Protein AF-A0A840YPE6-F1 (afdb_monomer_lite)

Foldseek 3Di:
DDFDWDAAPQPRDIAGDDPPADPVRVVVDRHRDDVSVVVCLVVDVVSVVVVVVVVVVVCVVPVVVVVVVVVVVVVVVVVVVVVVVVVVVVVVVVCVVCVVQDPVCVVVLVVCCVVPNNPVSVVVRVVVVVVVVVVVVVVCVVVVVVVVVVVVCVVVVNDDPPPPPPPDPPPPPPPDPPPPPDD

Secondary structure (DSSP, 8-state):
-PPPEEE-TTT--EEE--TTS-HHHHHH--SSSHHHHHHHHHH-HHHHHHHHHHHHHHHHH-HHHHHHHHHHHHHHHHHHHHHHHHHHHHHHHHHHHTTTS-GGGHHHHHHHHHHH-HHHHHHHHHHHHHHHHHHHHHHHHHHHHHHHHHHHHHHTT-----------------SS-------

Structure (mmCIF, N/CA/C/O backbone):
data_AF-A0A840YPE6-F1
#
_entry.id   AF-A0A840YPE6-F1
#
loop_
_atom_site.group_PDB
_atom_site.id
_atom_site.type_symbol
_atom_site.label_atom_id
_atom_site.label_alt_id
_atom_site.label_comp_id
_atom_site.label_asym_id
_atom_site.label_entity_id
_atom_site.label_seq_id
_atom_site.pdbx_PDB_ins_code
_atom_site.Cartn_x
_atom_site.Cartn_y
_atom_site.Cartn_z
_atom_site.occupancy
_atom_site.B_iso_or_equiv
_atom_site.auth_seq_id
_atom_site.auth_comp_id
_atom_site.auth_asym_id
_atom_site.auth_atom_id
_atom_site.pdbx_PDB_model_num
ATOM 1 N N . MET A 1 1 ? 9.274 5.135 -53.292 1.00 59.62 1 MET A N 1
ATOM 2 C CA . MET A 1 1 ? 9.853 4.019 -52.504 1.00 59.62 1 MET A CA 1
ATOM 3 C C . MET A 1 1 ? 8.827 3.552 -51.477 1.00 59.62 1 MET A C 1
ATOM 5 O O . MET A 1 1 ? 8.366 4.381 -50.702 1.00 59.62 1 MET A O 1
ATOM 9 N N . LYS A 1 2 ? 8.421 2.275 -51.492 1.00 69.31 2 LYS A N 1
ATOM 10 C CA . LYS A 1 2 ? 7.482 1.724 -50.495 1.00 69.31 2 LYS A CA 1
ATOM 11 C C . LYS A 1 2 ? 8.199 1.606 -49.146 1.00 69.31 2 LYS A C 1
ATOM 13 O O . LYS A 1 2 ? 9.309 1.084 -49.087 1.00 69.31 2 LYS A O 1
ATOM 18 N N . THR A 1 3 ? 7.604 2.117 -48.071 1.00 78.38 3 THR A N 1
ATOM 19 C CA . THR A 1 3 ? 8.147 1.948 -46.718 1.00 78.38 3 THR A CA 1
ATOM 20 C C . THR A 1 3 ? 8.085 0.469 -46.329 1.00 78.38 3 THR A C 1
ATOM 22 O O . THR A 1 3 ? 7.019 -0.134 -46.446 1.00 78.38 3 THR A O 1
ATOM 25 N N . PRO A 1 4 ? 9.191 -0.138 -45.860 1.00 85.75 4 PRO A N 1
ATOM 26 C CA . PRO A 1 4 ? 9.174 -1.536 -45.450 1.00 85.75 4 PRO A CA 1
ATOM 27 C C . PRO A 1 4 ? 8.199 -1.713 -44.279 1.00 85.75 4 PRO A C 1
ATOM 29 O O . PRO A 1 4 ? 8.273 -0.979 -43.284 1.00 85.75 4 PRO A O 1
ATOM 32 N N . SER A 1 5 ? 7.280 -2.669 -44.412 1.00 92.50 5 SER A N 1
ATOM 33 C CA . SER A 1 5 ? 6.296 -3.041 -43.395 1.00 92.50 5 SER A CA 1
ATOM 34 C C . SER A 1 5 ? 6.670 -4.366 -42.728 1.00 92.50 5 SER A C 1
ATOM 36 O O . SER A 1 5 ? 7.411 -5.177 -43.282 1.00 92.50 5 SER A O 1
ATOM 38 N N . LYS A 1 6 ? 6.191 -4.565 -41.498 1.00 94.81 6 LYS A N 1
ATOM 39 C CA . LYS A 1 6 ? 6.350 -5.797 -40.716 1.00 94.81 6 LYS A CA 1
ATOM 40 C C . LYS A 1 6 ? 5.077 -6.113 -39.947 1.00 94.81 6 LYS A C 1
ATOM 42 O O . LYS A 1 6 ? 4.328 -5.203 -39.599 1.00 94.81 6 LYS A O 1
ATOM 47 N N . THR A 1 7 ? 4.888 -7.381 -39.606 1.00 95.50 7 THR A N 1
ATOM 48 C CA . THR A 1 7 ? 3.780 -7.851 -38.768 1.00 95.50 7 THR A CA 1
ATOM 49 C C . THR A 1 7 ? 4.233 -7.969 -37.313 1.00 95.50 7 THR A C 1
ATOM 51 O O . THR A 1 7 ? 5.318 -8.476 -37.027 1.00 95.50 7 THR A O 1
ATOM 54 N N . CYS A 1 8 ? 3.441 -7.463 -36.368 1.00 94.50 8 CYS A N 1
ATOM 55 C CA . CYS A 1 8 ? 3.771 -7.522 -34.947 1.00 94.50 8 CYS A CA 1
ATOM 56 C C . CYS A 1 8 ? 3.664 -8.955 -34.418 1.00 94.50 8 CYS A C 1
ATOM 58 O O . CYS A 1 8 ? 2.583 -9.538 -34.445 1.00 94.50 8 CYS A O 1
ATOM 60 N N . ALA A 1 9 ? 4.738 -9.470 -33.816 1.00 90.25 9 ALA A N 1
ATOM 61 C CA . ALA A 1 9 ? 4.775 -10.821 -33.246 1.00 90.25 9 ALA A CA 1
ATOM 62 C C . ALA A 1 9 ? 3.795 -11.051 -32.072 1.00 90.25 9 ALA A C 1
ATOM 64 O O . ALA A 1 9 ? 3.589 -12.186 -31.659 1.00 90.25 9 ALA A O 1
ATOM 65 N N . MET A 1 10 ? 3.206 -9.985 -31.512 1.00 93.50 10 MET A N 1
ATOM 66 C CA . MET A 1 10 ? 2.316 -10.073 -30.346 1.00 93.50 10 MET A CA 1
ATOM 67 C C . MET A 1 10 ? 0.838 -9.852 -30.653 1.00 93.50 10 MET A C 1
ATOM 69 O O . MET A 1 10 ? -0.000 -10.447 -29.987 1.00 93.50 10 MET A O 1
ATOM 73 N N . CYS A 1 11 ? 0.512 -8.963 -31.590 1.00 94.00 11 CYS A N 1
ATOM 74 C CA . CYS A 1 11 ? -0.876 -8.596 -31.888 1.00 94.00 11 CYS A CA 1
ATOM 75 C C . CYS A 1 11 ? -1.239 -8.728 -33.370 1.00 94.00 11 CYS A C 1
ATOM 77 O O . CYS A 1 11 ? -2.336 -8.341 -33.748 1.00 94.00 11 CYS A O 1
ATOM 79 N N . GLY A 1 12 ? -0.321 -9.204 -34.218 1.00 93.50 12 GLY A N 1
ATOM 80 C CA . GLY A 1 12 ? -0.572 -9.406 -35.647 1.00 93.50 12 GLY A CA 1
ATOM 81 C C . GLY A 1 12 ? -0.713 -8.122 -36.470 1.00 93.50 12 GLY A C 1
ATOM 82 O O . GLY A 1 12 ? -0.813 -8.196 -37.688 1.00 93.50 12 GLY A O 1
ATOM 83 N N . THR A 1 13 ? -0.684 -6.936 -35.855 1.00 95.81 13 THR A N 1
ATOM 84 C CA . THR A 1 13 ? -0.859 -5.686 -36.601 1.00 95.81 13 THR A CA 1
ATOM 85 C C . THR A 1 13 ? 0.347 -5.378 -37.479 1.00 95.81 13 THR A C 1
ATOM 87 O O . THR A 1 13 ? 1.501 -5.509 -37.055 1.00 95.81 13 THR A O 1
ATOM 90 N N . THR A 1 14 ? 0.089 -4.934 -38.706 1.00 95.25 14 THR A N 1
ATOM 91 C CA . THR A 1 14 ? 1.126 -4.430 -39.605 1.00 95.25 14 THR A CA 1
ATOM 92 C C . THR A 1 14 ? 1.583 -3.049 -39.154 1.00 95.25 14 THR A C 1
ATOM 94 O O . THR A 1 14 ? 0.766 -2.169 -38.884 1.00 95.25 14 THR A O 1
ATOM 97 N N . PHE A 1 15 ? 2.890 -2.835 -39.078 1.00 94.62 15 PHE A N 1
ATOM 98 C CA . PHE A 1 15 ? 3.484 -1.560 -38.702 1.00 94.62 15 PHE A CA 1
ATOM 99 C C . PHE A 1 15 ? 4.657 -1.209 -39.618 1.00 94.62 15 PHE A C 1
ATOM 101 O O . PHE A 1 15 ? 5.263 -2.074 -40.252 1.00 94.62 15 PHE A O 1
ATOM 108 N N . PHE A 1 16 ? 4.972 0.084 -39.682 1.00 94.12 16 PHE A N 1
ATOM 109 C CA . PHE A 1 16 ? 5.947 0.644 -40.614 1.00 94.12 16 PHE A CA 1
ATOM 110 C C . PHE A 1 16 ? 7.152 1.237 -39.888 1.00 94.12 16 PHE A C 1
ATOM 112 O O . PHE A 1 16 ? 7.070 1.662 -38.727 1.00 94.12 16 PHE A O 1
ATOM 119 N N . ARG A 1 17 ? 8.279 1.310 -40.598 1.00 91.25 17 ARG A N 1
ATOM 120 C CA . ARG A 1 17 ? 9.494 1.950 -40.094 1.00 91.25 17 ARG A CA 1
ATOM 121 C C . ARG A 1 17 ? 9.251 3.436 -39.827 1.00 91.25 17 ARG A C 1
ATOM 123 O O . ARG A 1 17 ? 8.885 4.193 -40.720 1.00 91.25 17 ARG A O 1
ATOM 130 N N . LYS A 1 18 ? 9.538 3.879 -38.600 1.00 88.06 18 LYS A N 1
ATOM 131 C CA . LYS A 1 18 ? 9.530 5.307 -38.242 1.00 88.06 18 LYS A CA 1
ATOM 132 C C . LYS A 1 18 ? 10.798 5.992 -38.764 1.00 88.06 18 LYS A C 1
ATOM 134 O O . LYS A 1 18 ? 11.880 5.417 -38.670 1.00 88.06 18 LYS A O 1
ATOM 139 N N . LYS A 1 19 ? 10.689 7.253 -39.210 1.00 85.69 19 LYS A N 1
ATOM 140 C CA . LYS A 1 19 ? 11.799 8.047 -39.791 1.00 85.69 19 LYS A CA 1
ATOM 141 C C . LYS A 1 19 ? 13.064 8.093 -38.912 1.00 85.69 19 LYS A C 1
ATOM 143 O O . LYS A 1 19 ? 14.167 8.084 -39.436 1.00 85.69 19 LYS A O 1
ATOM 148 N N . LYS A 1 20 ? 12.909 8.087 -37.581 1.00 88.50 20 LYS A N 1
ATOM 149 C CA . LYS A 1 20 ? 14.015 8.151 -36.601 1.00 88.50 20 LYS A CA 1
ATOM 150 C C . LYS A 1 20 ? 14.676 6.797 -36.276 1.00 88.50 20 LYS A C 1
ATOM 152 O O . LYS A 1 20 ? 15.546 6.740 -35.415 1.00 88.50 20 LYS A O 1
ATOM 157 N N . ILE A 1 21 ? 14.244 5.694 -36.891 1.00 86.75 21 ILE A N 1
ATOM 158 C CA . ILE A 1 21 ? 14.785 4.352 -36.624 1.00 86.75 21 ILE A CA 1
ATOM 159 C C . ILE A 1 21 ? 15.795 3.995 -37.719 1.00 86.75 21 ILE A C 1
ATOM 161 O O . ILE A 1 21 ? 15.474 4.062 -38.908 1.00 86.75 21 ILE A O 1
ATOM 165 N N . THR A 1 22 ? 17.009 3.601 -37.329 1.00 90.12 22 THR A N 1
ATOM 166 C CA . THR A 1 22 ? 18.050 3.114 -38.253 1.00 90.12 22 THR A CA 1
ATOM 167 C C . THR A 1 22 ? 17.630 1.794 -38.909 1.00 90.12 22 THR A C 1
ATOM 169 O O . THR A 1 22 ? 16.809 1.066 -38.352 1.00 90.12 22 THR A O 1
ATOM 172 N N . HIS A 1 23 ? 18.165 1.469 -40.091 1.00 88.62 23 HIS A N 1
ATOM 173 C CA . HIS A 1 23 ? 17.793 0.237 -40.808 1.00 88.62 23 HIS A CA 1
ATOM 174 C C . HIS A 1 23 ? 18.051 -1.021 -39.966 1.00 88.62 23 HIS A C 1
ATOM 176 O O . HIS A 1 23 ? 17.137 -1.806 -39.739 1.00 88.62 23 HIS A O 1
ATOM 182 N N . LYS A 1 24 ? 19.246 -1.114 -39.369 1.00 88.69 24 LYS A N 1
ATOM 183 C CA . LYS A 1 24 ? 19.628 -2.181 -38.432 1.00 88.69 24 LYS A CA 1
ATOM 184 C C . LYS A 1 24 ? 18.635 -2.344 -37.274 1.00 88.69 24 LYS A C 1
ATOM 186 O O . LYS A 1 24 ? 18.131 -3.428 -37.003 1.00 88.69 24 LYS A O 1
ATOM 191 N N . ARG A 1 25 ? 18.258 -1.237 -36.623 1.00 86.94 25 ARG A N 1
ATOM 192 C CA . ARG A 1 25 ? 17.278 -1.274 -35.525 1.00 86.94 25 ARG A CA 1
ATOM 193 C C . ARG A 1 25 ? 15.883 -1.672 -36.011 1.00 86.94 25 ARG A C 1
ATOM 195 O O . ARG A 1 25 ? 15.129 -2.306 -35.273 1.00 86.94 25 ARG A O 1
ATOM 202 N N . TRP A 1 26 ? 15.512 -1.290 -37.232 1.00 90.75 26 TRP A N 1
ATOM 203 C CA . TRP A 1 26 ? 14.250 -1.699 -37.842 1.00 90.75 26 TRP A CA 1
ATOM 204 C C . TRP A 1 26 ? 14.213 -3.208 -38.091 1.00 90.75 26 TRP A C 1
ATOM 206 O O . TRP A 1 26 ? 13.211 -3.836 -37.754 1.00 90.75 26 TRP A O 1
ATOM 216 N N . GLU A 1 27 ? 15.294 -3.807 -38.592 1.00 89.75 27 GLU A N 1
ATOM 217 C CA . GLU A 1 27 ? 15.432 -5.258 -38.793 1.00 89.75 27 GLU A CA 1
ATOM 218 C C . GLU A 1 27 ? 15.247 -6.048 -37.492 1.00 89.75 27 GLU A C 1
ATOM 220 O O . GLU A 1 27 ? 14.506 -7.030 -37.472 1.00 89.75 27 GLU A O 1
ATOM 225 N N . GLU A 1 28 ? 15.793 -5.554 -36.384 1.00 87.69 28 GLU A N 1
ATOM 226 C CA . GLU A 1 28 ? 15.660 -6.171 -35.057 1.00 87.69 28 GLU A CA 1
ATOM 227 C C . GLU A 1 28 ? 14.275 -5.962 -34.414 1.00 87.69 28 GLU A C 1
ATOM 229 O O . GLU A 1 28 ? 13.881 -6.692 -33.498 1.00 87.69 28 GLU A O 1
ATOM 234 N N . THR A 1 29 ? 13.506 -4.969 -34.873 1.00 88.81 29 THR A N 1
ATOM 235 C CA . THR A 1 29 ? 12.198 -4.643 -34.291 1.00 88.81 29 THR A CA 1
ATOM 236 C C . THR A 1 29 ? 11.161 -5.714 -34.648 1.00 88.81 29 THR A C 1
ATOM 238 O O . THR A 1 29 ? 10.830 -5.913 -35.818 1.00 88.81 29 THR A O 1
ATOM 241 N N . ARG A 1 30 ? 10.615 -6.375 -33.615 1.00 90.25 30 ARG A N 1
ATOM 242 C CA . ARG A 1 30 ? 9.582 -7.429 -33.720 1.00 90.25 30 ARG A CA 1
ATOM 243 C C . ARG A 1 30 ? 8.174 -6.997 -33.300 1.00 90.25 30 ARG A C 1
ATOM 245 O O . ARG A 1 30 ? 7.218 -7.749 -33.470 1.00 90.25 30 ARG A O 1
ATOM 252 N N . THR A 1 31 ? 8.034 -5.813 -32.707 1.00 94.69 31 THR A N 1
ATOM 253 C CA . THR A 1 31 ? 6.767 -5.355 -32.121 1.00 94.69 31 THR A CA 1
ATOM 254 C C . THR A 1 31 ? 6.400 -3.962 -32.605 1.00 94.69 31 THR A C 1
ATOM 256 O O . THR A 1 31 ? 7.266 -3.116 -32.818 1.00 94.69 31 THR A O 1
ATOM 259 N N . CYS A 1 32 ? 5.099 -3.714 -32.748 1.00 92.50 32 CYS A N 1
ATOM 260 C CA . CYS A 1 32 ? 4.570 -2.444 -33.248 1.00 92.50 32 CYS A CA 1
ATOM 261 C C . CYS A 1 32 ? 4.757 -1.267 -32.272 1.00 92.50 32 CYS A C 1
ATOM 263 O O . CYS A 1 32 ? 4.671 -0.104 -32.668 1.00 92.50 32 CYS A O 1
ATOM 265 N N . GLY A 1 33 ? 5.046 -1.539 -30.996 1.00 90.94 33 GLY A N 1
ATOM 266 C CA . GLY A 1 33 ? 5.238 -0.503 -29.989 1.00 90.94 33 GLY A CA 1
ATOM 267 C C . GLY A 1 33 ? 5.642 -1.042 -28.623 1.00 90.94 33 GLY A C 1
ATOM 268 O O . GLY A 1 33 ? 5.753 -2.249 -28.413 1.00 90.94 33 GLY A O 1
ATOM 269 N N . ARG A 1 34 ? 5.836 -0.120 -27.670 1.00 90.31 34 ARG A N 1
ATOM 270 C CA . ARG A 1 34 ? 6.360 -0.424 -26.329 1.00 90.31 34 ARG A CA 1
ATOM 271 C C . ARG A 1 34 ? 5.494 -1.425 -25.566 1.00 90.31 34 ARG A C 1
ATOM 273 O O . ARG A 1 34 ? 6.047 -2.350 -24.992 1.00 90.31 34 ARG A O 1
ATOM 280 N N . ALA A 1 35 ? 4.168 -1.283 -25.613 1.00 92.88 35 ALA A N 1
ATOM 281 C CA . ALA A 1 35 ? 3.250 -2.197 -24.931 1.00 92.88 35 ALA A CA 1
ATOM 282 C C . ALA A 1 35 ? 3.395 -3.645 -25.434 1.00 92.88 35 ALA A C 1
ATOM 284 O O . ALA A 1 35 ? 3.538 -4.569 -24.637 1.00 92.88 35 ALA A O 1
ATOM 285 N N . CYS A 1 36 ? 3.441 -3.841 -26.757 1.00 93.75 36 CYS A N 1
ATOM 286 C CA . CYS A 1 36 ? 3.691 -5.159 -27.340 1.00 93.75 36 CYS A CA 1
ATOM 287 C C . CYS A 1 36 ? 5.110 -5.655 -27.037 1.00 93.75 36 CYS A C 1
ATOM 289 O O . CYS A 1 36 ? 5.282 -6.831 -26.741 1.00 93.75 36 CYS A O 1
ATOM 291 N N . GLY A 1 37 ? 6.110 -4.771 -27.026 1.00 90.31 37 GLY A N 1
ATOM 292 C CA . GLY A 1 37 ? 7.465 -5.101 -26.581 1.00 90.31 37 GLY A CA 1
ATOM 293 C C . GLY A 1 37 ? 7.508 -5.626 -25.142 1.00 90.31 37 GLY A C 1
ATOM 294 O O . GLY A 1 37 ? 8.145 -6.642 -24.888 1.00 90.31 37 GLY A O 1
ATOM 295 N N . THR A 1 38 ? 6.777 -4.993 -24.220 1.00 90.44 38 THR A N 1
ATOM 296 C CA . THR A 1 38 ? 6.661 -5.439 -22.822 1.00 90.44 38 THR A CA 1
ATOM 297 C C . THR A 1 38 ? 5.984 -6.805 -22.717 1.00 90.44 38 THR A C 1
ATOM 299 O O . THR A 1 38 ? 6.451 -7.669 -21.977 1.00 90.44 38 THR A O 1
ATOM 302 N N . ARG A 1 39 ? 4.922 -7.045 -23.494 1.00 91.38 39 ARG A N 1
ATOM 303 C CA . ARG A 1 39 ? 4.274 -8.365 -23.537 1.00 91.38 39 ARG A CA 1
ATOM 304 C C . ARG A 1 39 ? 5.204 -9.436 -24.112 1.00 91.38 39 ARG A C 1
ATOM 306 O O . ARG A 1 39 ? 5.253 -10.534 -23.572 1.00 91.38 39 ARG A O 1
ATOM 313 N N . LEU A 1 40 ? 5.988 -9.107 -25.141 1.00 89.19 40 LEU A N 1
ATOM 314 C CA . LEU A 1 40 ? 6.980 -10.023 -25.707 1.00 89.19 40 LEU A CA 1
ATOM 315 C C . LEU A 1 40 ? 8.059 -10.380 -24.676 1.00 89.19 40 LEU A C 1
ATOM 317 O O . LEU A 1 40 ? 8.360 -11.552 -24.506 1.00 89.19 40 LEU A O 1
ATOM 321 N N . THR A 1 41 ? 8.578 -9.408 -23.915 1.00 87.62 41 THR A N 1
ATOM 322 C CA . THR A 1 41 ? 9.536 -9.686 -22.825 1.00 87.62 41 THR A CA 1
ATOM 323 C C . THR A 1 41 ? 8.955 -10.513 -21.681 1.00 87.62 41 THR A C 1
ATOM 325 O O . THR A 1 41 ? 9.712 -11.159 -20.966 1.00 87.62 41 THR A O 1
ATOM 328 N N . ALA A 1 42 ? 7.639 -10.475 -21.470 1.00 87.75 42 ALA A N 1
ATOM 329 C CA . ALA A 1 42 ? 6.989 -11.306 -20.463 1.00 87.75 42 ALA A CA 1
ATOM 330 C C . ALA A 1 42 ? 6.770 -12.744 -20.962 1.00 87.75 42 ALA A C 1
ATOM 332 O O . ALA A 1 42 ? 6.894 -13.679 -20.180 1.00 87.75 42 ALA A O 1
ATOM 333 N N . ARG A 1 43 ? 6.457 -12.912 -22.254 1.00 89.50 43 ARG A N 1
ATOM 334 C CA . ARG A 1 43 ? 6.112 -14.202 -22.868 1.00 89.50 43 ARG A CA 1
ATOM 335 C C . ARG A 1 43 ? 7.323 -15.012 -23.338 1.00 89.50 43 ARG A C 1
ATOM 337 O O . ARG A 1 43 ? 7.250 -16.232 -23.340 1.00 89.50 43 ARG A O 1
ATOM 344 N N . ASP A 1 44 ? 8.398 -14.350 -23.757 1.00 89.44 44 ASP A N 1
ATOM 345 C CA . ASP A 1 44 ? 9.595 -14.976 -24.330 1.00 89.44 44 ASP A CA 1
ATOM 346 C C . ASP A 1 44 ? 10.813 -14.757 -23.404 1.00 89.44 44 ASP A C 1
ATOM 348 O O . ASP A 1 44 ? 11.398 -13.660 -23.385 1.00 89.44 44 ASP A O 1
ATOM 352 N N . PRO A 1 45 ? 11.208 -15.782 -22.619 1.00 89.88 45 PRO A N 1
ATOM 353 C CA . PRO A 1 45 ? 12.357 -15.705 -21.719 1.00 89.88 45 PRO A CA 1
ATOM 354 C C . PRO A 1 45 ? 13.685 -15.452 -22.440 1.00 89.88 45 PRO A C 1
ATOM 356 O O . PRO A 1 45 ? 14.509 -14.690 -21.934 1.00 89.88 45 PRO A O 1
ATOM 359 N N . ALA A 1 46 ? 13.882 -16.020 -23.633 1.00 88.56 46 ALA A N 1
ATOM 360 C CA . ALA A 1 46 ? 15.111 -15.846 -24.405 1.00 88.56 46 ALA A CA 1
ATOM 361 C C . ALA A 1 46 ? 15.245 -14.398 -24.898 1.00 88.56 46 ALA A C 1
ATOM 363 O O . ALA A 1 46 ? 16.307 -13.777 -24.794 1.00 88.56 46 ALA A O 1
ATOM 364 N N . TRP A 1 47 ? 14.139 -13.802 -25.354 1.00 85.31 47 TRP A N 1
ATOM 365 C CA . TRP A 1 47 ? 14.102 -12.380 -25.692 1.00 85.31 47 TRP A CA 1
ATOM 366 C C . TRP A 1 47 ? 14.387 -11.496 -24.472 1.00 85.31 47 TRP A C 1
ATOM 368 O O . TRP A 1 47 ? 15.161 -10.537 -24.568 1.00 85.31 47 TRP A O 1
ATOM 378 N N . ARG A 1 48 ? 13.797 -11.812 -23.311 1.00 88.88 48 ARG A N 1
ATOM 379 C CA . ARG A 1 48 ? 14.051 -11.091 -22.054 1.00 88.88 48 ARG A CA 1
ATOM 380 C C . ARG A 1 48 ? 15.525 -11.143 -21.663 1.00 88.88 48 ARG A C 1
ATOM 382 O O . ARG A 1 48 ? 16.082 -10.101 -21.313 1.00 88.88 48 ARG A O 1
ATOM 389 N N . GLN A 1 49 ? 16.139 -12.321 -21.735 1.00 90.81 49 GLN A N 1
ATOM 390 C CA . GLN A 1 49 ? 17.551 -12.515 -21.425 1.00 90.81 49 GLN A CA 1
ATOM 391 C C . GLN A 1 49 ? 18.433 -11.666 -22.342 1.00 90.81 49 GLN A C 1
ATOM 393 O O . GLN A 1 49 ? 19.207 -10.849 -21.847 1.00 90.81 49 GLN A O 1
ATOM 398 N N . ARG A 1 50 ? 18.226 -11.742 -23.661 1.00 87.81 50 ARG A N 1
ATOM 399 C CA . ARG A 1 50 ? 19.004 -10.977 -24.643 1.00 87.81 50 ARG A CA 1
ATOM 400 C C . ARG A 1 50 ? 18.910 -9.463 -24.443 1.00 87.81 50 ARG A C 1
ATOM 402 O O . ARG A 1 50 ? 19.910 -8.754 -24.521 1.00 87.81 50 ARG A O 1
ATOM 409 N N . VAL A 1 51 ? 17.711 -8.942 -24.168 1.00 86.19 51 VAL A N 1
ATOM 410 C CA . VAL A 1 51 ? 17.527 -7.511 -23.855 1.00 86.19 51 VAL A CA 1
ATOM 411 C C . VAL A 1 51 ? 18.235 -7.141 -22.546 1.00 86.19 51 VAL A C 1
ATOM 413 O O . VAL A 1 51 ? 18.826 -6.064 -22.446 1.00 86.19 51 VAL A O 1
ATOM 416 N N . GLY A 1 52 ? 18.192 -8.025 -21.547 1.00 88.50 52 GLY A N 1
ATOM 417 C CA . GLY A 1 52 ? 18.896 -7.856 -20.279 1.00 88.50 52 GLY A CA 1
ATOM 418 C C . GLY A 1 52 ? 20.415 -7.808 -20.450 1.00 88.50 52 GLY A C 1
ATOM 419 O O . GLY A 1 52 ? 21.054 -6.908 -19.909 1.00 88.50 52 GLY A O 1
ATOM 420 N N . GLU A 1 53 ? 20.983 -8.722 -21.231 1.00 91.69 53 GLU A N 1
ATOM 421 C CA . GLU A 1 53 ? 22.413 -8.779 -21.554 1.00 91.69 53 GLU A CA 1
ATOM 422 C C . GLU A 1 53 ? 22.867 -7.540 -22.323 1.00 91.69 53 GLU A C 1
ATOM 424 O O . GLU A 1 53 ? 23.833 -6.898 -21.917 1.00 91.69 53 GLU A O 1
ATOM 429 N N . GLY A 1 54 ? 22.116 -7.114 -23.343 1.00 89.62 54 GLY A N 1
ATOM 430 C CA . GLY A 1 54 ? 22.409 -5.875 -24.066 1.00 89.62 54 GLY A CA 1
ATOM 431 C C . G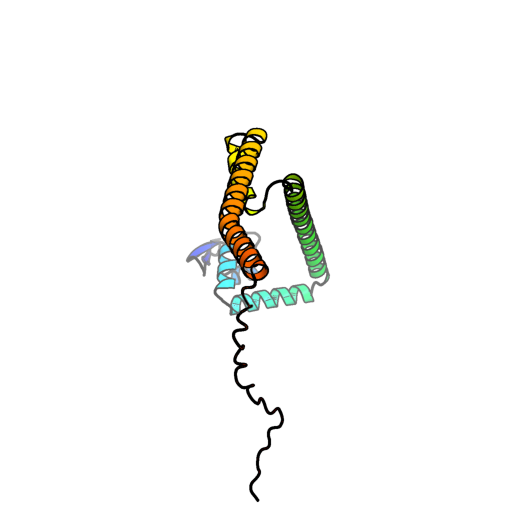LY A 1 54 ? 22.396 -4.645 -23.153 1.00 89.62 54 GLY A C 1
ATOM 432 O O . GLY A 1 54 ? 23.267 -3.781 -23.247 1.00 89.62 54 GLY A O 1
ATOM 433 N N . ARG A 1 55 ? 21.452 -4.579 -22.204 1.00 89.81 55 ARG A N 1
ATOM 434 C CA . ARG A 1 55 ? 21.398 -3.502 -21.204 1.00 89.81 55 ARG A CA 1
ATOM 435 C C . ARG A 1 55 ? 22.580 -3.556 -20.230 1.00 89.81 55 ARG A C 1
ATOM 437 O O . ARG A 1 55 ? 23.103 -2.502 -19.875 1.00 89.81 55 ARG A O 1
ATOM 444 N N . LYS A 1 56 ? 23.003 -4.751 -19.802 1.00 91.81 56 LYS A N 1
ATOM 445 C CA . LYS A 1 56 ? 24.198 -4.941 -18.963 1.00 91.81 56 LYS A CA 1
ATOM 446 C C . LYS A 1 56 ? 25.459 -4.491 -19.703 1.00 91.81 56 LYS A C 1
ATOM 448 O O . LYS A 1 56 ? 26.201 -3.685 -19.155 1.00 91.81 56 LYS A O 1
ATOM 453 N N . ALA A 1 57 ? 25.651 -4.941 -20.943 1.00 92.88 57 ALA A N 1
ATOM 454 C CA . ALA A 1 57 ? 26.787 -4.567 -21.782 1.00 92.88 57 ALA A CA 1
ATOM 455 C C . ALA A 1 57 ? 26.839 -3.052 -22.030 1.00 92.88 57 ALA A C 1
ATOM 457 O O . ALA A 1 57 ? 27.888 -2.436 -21.875 1.00 92.88 57 ALA A O 1
ATOM 458 N N . TYR A 1 58 ? 25.693 -2.426 -22.316 1.00 91.56 58 TYR A N 1
ATOM 459 C CA . TYR A 1 58 ? 25.607 -0.975 -22.477 1.00 91.56 58 TYR A CA 1
ATOM 460 C C . TYR A 1 58 ? 26.084 -0.219 -21.229 1.00 91.56 58 TYR A C 1
ATOM 462 O O . TYR A 1 58 ? 26.895 0.693 -21.349 1.00 91.56 58 TYR A O 1
ATOM 470 N N . PHE A 1 59 ? 25.619 -0.600 -20.035 1.00 94.81 59 PHE A N 1
ATOM 471 C CA . PHE A 1 59 ? 26.035 0.061 -18.792 1.00 94.81 59 PHE A CA 1
ATOM 472 C C . PHE A 1 59 ? 27.444 -0.312 -18.329 1.00 94.81 59 PHE A C 1
ATOM 474 O O . PHE A 1 59 ? 28.035 0.456 -17.577 1.00 94.81 59 PHE A O 1
ATOM 481 N N . ALA A 1 60 ? 27.981 -1.454 -18.761 1.00 93.31 60 ALA A N 1
ATOM 482 C CA . ALA A 1 60 ? 29.393 -1.778 -18.581 1.00 93.31 60 ALA A CA 1
ATOM 483 C C . ALA A 1 60 ? 30.277 -0.861 -19.443 1.00 93.31 60 ALA A C 1
ATOM 485 O O . ALA A 1 60 ? 31.271 -0.343 -18.953 1.00 93.31 60 ALA A O 1
ATOM 486 N N . ALA A 1 61 ? 29.865 -0.592 -20.686 1.00 95.25 61 ALA A N 1
ATOM 487 C CA . ALA A 1 61 ? 30.556 0.329 -21.588 1.00 95.25 61 ALA A CA 1
ATOM 488 C C . ALA A 1 61 ? 30.321 1.818 -21.258 1.00 95.25 61 ALA A C 1
ATOM 490 O O . ALA A 1 61 ? 31.083 2.669 -21.697 1.00 95.25 61 ALA A O 1
ATOM 491 N N . ASN A 1 62 ? 29.260 2.147 -20.511 1.00 95.44 62 ASN A N 1
ATOM 492 C CA . ASN A 1 62 ? 28.862 3.523 -20.196 1.00 95.44 62 ASN A CA 1
ATOM 493 C C . ASN A 1 62 ? 28.579 3.672 -18.688 1.00 95.44 62 ASN A C 1
ATOM 495 O O . ASN A 1 62 ? 27.408 3.735 -18.280 1.00 95.44 62 ASN A O 1
ATOM 499 N N . PRO A 1 63 ? 29.623 3.725 -17.840 1.00 94.56 63 PRO A N 1
ATOM 500 C CA . PRO A 1 63 ? 29.456 3.821 -16.390 1.00 94.56 63 PRO A CA 1
ATOM 501 C C . PRO A 1 63 ? 28.768 5.125 -15.962 1.00 94.56 63 PRO A C 1
ATOM 503 O O . PRO A 1 63 ? 27.942 5.107 -15.050 1.00 94.56 63 PRO A O 1
ATOM 506 N N . GLU A 1 64 ? 29.008 6.236 -16.661 1.00 94.44 64 GLU A N 1
ATOM 507 C CA . GLU A 1 64 ? 28.354 7.525 -16.387 1.00 94.44 64 GLU A CA 1
ATOM 508 C C . GLU A 1 64 ? 26.836 7.462 -16.599 1.00 94.44 64 GLU A C 1
ATOM 510 O O . GLU A 1 64 ? 26.057 7.911 -15.758 1.00 94.44 64 GLU A O 1
ATOM 515 N N . ALA A 1 65 ? 26.390 6.812 -17.680 1.00 92.19 65 ALA A N 1
ATOM 516 C CA . ALA A 1 65 ? 24.968 6.600 -17.942 1.00 92.19 65 ALA A CA 1
ATOM 517 C C . ALA A 1 65 ? 24.313 5.729 -16.855 1.00 92.19 65 ALA A C 1
ATOM 519 O O . ALA A 1 65 ? 23.150 5.941 -16.494 1.00 92.19 65 ALA A O 1
ATOM 520 N N . LYS A 1 66 ? 25.057 4.759 -16.303 1.00 94.00 66 LYS A N 1
ATOM 521 C CA . LYS A 1 66 ? 24.612 3.948 -15.163 1.00 94.00 66 LYS A CA 1
ATOM 522 C C . LYS A 1 66 ? 24.497 4.800 -13.898 1.00 94.00 66 LYS A C 1
ATOM 524 O O . LYS A 1 66 ? 23.470 4.726 -13.225 1.00 94.00 66 LYS A O 1
ATOM 529 N N . ALA A 1 67 ? 25.500 5.621 -13.595 1.00 93.50 67 ALA A N 1
ATOM 530 C CA . ALA A 1 67 ? 25.495 6.513 -12.438 1.00 93.50 67 ALA A CA 1
ATOM 531 C C . ALA A 1 67 ? 24.328 7.513 -12.497 1.00 93.50 67 ALA A C 1
ATOM 533 O O . ALA A 1 67 ? 23.558 7.619 -11.543 1.00 93.50 67 ALA A O 1
ATOM 534 N N . ALA A 1 68 ? 24.108 8.156 -13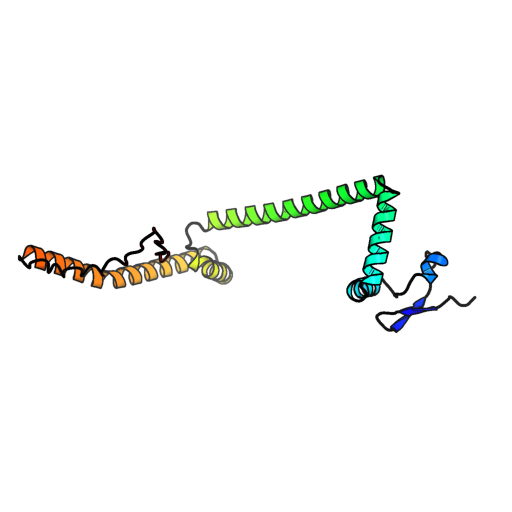.647 1.00 94.12 68 ALA A N 1
ATOM 535 C CA . ALA A 1 68 ? 22.990 9.075 -13.858 1.00 94.12 68 ALA A CA 1
ATOM 536 C C . ALA A 1 68 ? 21.623 8.397 -13.651 1.00 94.12 68 ALA A C 1
ATOM 538 O O . ALA A 1 68 ? 20.713 8.973 -13.047 1.00 94.12 68 ALA A O 1
ATOM 539 N N . LEU A 1 69 ? 21.472 7.146 -14.106 1.00 93.12 69 LEU A N 1
ATOM 540 C CA . LEU A 1 69 ? 20.257 6.368 -13.867 1.00 93.12 69 LEU A CA 1
ATOM 541 C C . LEU A 1 69 ? 20.032 6.111 -12.371 1.00 93.12 69 LEU A C 1
ATOM 543 O O . LEU A 1 69 ? 18.902 6.239 -11.901 1.00 93.12 69 LEU A O 1
ATOM 547 N N . VAL A 1 70 ? 21.086 5.755 -11.633 1.00 93.69 70 VAL A N 1
ATOM 548 C CA . VAL A 1 70 ? 21.017 5.506 -10.185 1.00 93.69 70 VAL A CA 1
ATOM 549 C C . VAL A 1 70 ? 20.626 6.777 -9.433 1.00 93.69 70 VAL A C 1
ATOM 551 O O . VAL A 1 70 ? 19.711 6.734 -8.615 1.00 93.69 70 VAL A O 1
ATOM 554 N N . VAL A 1 71 ? 21.238 7.919 -9.756 1.00 95.06 71 VAL A N 1
ATOM 555 C CA . VAL A 1 71 ? 20.890 9.217 -9.153 1.00 95.06 71 VAL A CA 1
ATOM 556 C C . VAL A 1 71 ? 19.415 9.544 -9.383 1.00 95.06 71 VAL A C 1
ATOM 558 O O . VAL A 1 71 ? 18.694 9.863 -8.438 1.00 95.06 71 VAL A O 1
ATOM 561 N N . ARG A 1 72 ? 18.924 9.385 -10.618 1.00 93.12 72 ARG A N 1
ATOM 562 C CA . ARG A 1 72 ? 17.511 9.616 -10.944 1.00 93.12 72 ARG A CA 1
ATOM 563 C C . ARG A 1 72 ? 16.576 8.671 -10.187 1.00 93.12 72 ARG A C 1
ATOM 565 O O . ARG A 1 72 ? 15.533 9.110 -9.706 1.00 93.12 72 ARG A O 1
ATOM 572 N N . ALA A 1 73 ? 16.934 7.393 -10.080 1.00 91.31 73 ALA A N 1
ATOM 573 C CA . ALA A 1 73 ? 16.151 6.409 -9.339 1.00 91.31 73 ALA A CA 1
ATOM 574 C C . ALA A 1 73 ? 16.084 6.756 -7.844 1.00 91.31 73 ALA A C 1
ATOM 576 O O . ALA A 1 73 ? 15.004 6.726 -7.259 1.00 91.31 73 ALA A O 1
ATOM 577 N N . ASN A 1 74 ? 17.205 7.164 -7.246 1.00 92.38 74 ASN A N 1
ATOM 578 C CA . ASN A 1 74 ? 17.260 7.592 -5.849 1.00 92.38 74 ASN A CA 1
ATOM 579 C C . ASN A 1 74 ? 16.434 8.859 -5.600 1.00 92.38 74 ASN A C 1
ATOM 581 O O . ASN A 1 74 ? 15.690 8.909 -4.625 1.00 92.38 74 ASN A O 1
ATOM 585 N N . ALA A 1 75 ? 16.493 9.847 -6.497 1.00 88.44 75 ALA A N 1
ATOM 586 C CA . ALA A 1 75 ? 15.664 11.049 -6.407 1.00 88.44 75 ALA A CA 1
ATOM 587 C C . ALA A 1 75 ? 14.162 10.717 -6.470 1.00 88.44 75 ALA A C 1
ATOM 589 O O . ALA A 1 75 ? 13.362 11.260 -5.708 1.00 88.44 75 ALA A O 1
ATOM 590 N N . GLN A 1 76 ? 13.775 9.776 -7.334 1.00 88.81 76 GLN A N 1
ATOM 591 C CA . GLN A 1 76 ? 12.395 9.307 -7.426 1.00 88.81 76 GLN A CA 1
ATOM 592 C C . GLN A 1 76 ? 11.967 8.516 -6.177 1.00 88.81 76 GLN A C 1
ATOM 594 O O . GLN A 1 76 ? 10.849 8.667 -5.698 1.00 88.81 76 GLN A O 1
ATOM 599 N N . LEU A 1 77 ? 12.844 7.692 -5.604 1.00 85.38 77 LEU A N 1
ATOM 600 C CA . LEU A 1 77 ? 12.558 7.005 -4.341 1.00 85.38 77 LEU A CA 1
ATOM 601 C C . LEU A 1 77 ? 12.417 7.992 -3.177 1.00 85.38 77 LEU A C 1
ATOM 603 O O . LEU A 1 77 ? 11.528 7.829 -2.343 1.00 85.38 77 LEU A O 1
ATOM 607 N N . ALA A 1 78 ? 13.250 9.032 -3.131 1.00 82.62 78 ALA A N 1
ATOM 608 C CA . ALA A 1 78 ? 13.167 10.081 -2.121 1.00 82.62 78 ALA A CA 1
ATOM 609 C C . ALA A 1 78 ? 11.831 10.840 -2.188 1.00 82.62 78 ALA A C 1
ATOM 611 O O . ALA A 1 78 ? 11.222 11.093 -1.147 1.00 82.62 78 ALA A O 1
ATOM 612 N N . SER A 1 79 ? 11.317 11.132 -3.388 1.00 78.56 79 SER A N 1
ATOM 613 C CA . SER A 1 79 ? 10.007 11.781 -3.528 1.00 78.56 79 SER A CA 1
ATOM 614 C C . SER A 1 79 ? 8.854 10.893 -3.045 1.00 78.56 79 SER A C 1
ATOM 616 O O . SER A 1 79 ? 7.919 11.390 -2.417 1.00 78.56 79 SER A O 1
ATOM 618 N N . PHE A 1 80 ? 8.936 9.572 -3.238 1.00 78.50 80 PHE A N 1
ATOM 619 C CA . PHE A 1 80 ? 7.948 8.641 -2.684 1.00 78.50 80 PHE A CA 1
ATOM 620 C C . PHE A 1 80 ? 8.032 8.501 -1.159 1.00 78.50 80 PHE A C 1
ATOM 622 O O . PHE A 1 80 ? 6.988 8.405 -0.511 1.00 78.50 80 PHE A O 1
ATOM 629 N N . ARG A 1 81 ? 9.234 8.541 -0.566 1.00 77.25 81 ARG A N 1
ATOM 630 C CA . ARG A 1 81 ? 9.402 8.537 0.901 1.00 77.25 81 ARG A CA 1
ATOM 631 C C . ARG A 1 81 ? 8.684 9.720 1.544 1.00 77.25 81 ARG A C 1
ATOM 633 O O . ARG A 1 81 ? 7.884 9.518 2.449 1.00 77.25 81 ARG A O 1
ATOM 640 N N . HIS A 1 82 ? 8.835 10.914 0.972 1.00 77.94 82 HIS A N 1
ATOM 641 C CA . HIS A 1 82 ? 8.133 12.110 1.438 1.00 77.94 82 HIS A CA 1
ATOM 642 C C . HIS A 1 82 ? 6.598 11.928 1.464 1.00 77.94 82 HIS A C 1
ATOM 644 O O . HIS A 1 82 ? 5.915 12.429 2.363 1.00 77.94 82 HIS A O 1
ATOM 650 N N . LEU A 1 83 ? 6.017 11.234 0.480 1.00 79.31 83 LEU A N 1
ATOM 651 C CA . LEU A 1 83 ? 4.574 10.962 0.455 1.00 79.31 83 LEU A CA 1
ATOM 652 C C . LEU A 1 83 ? 4.166 9.956 1.537 1.00 79.31 83 LEU A C 1
ATOM 654 O O . LEU A 1 83 ? 3.152 10.157 2.207 1.00 79.31 83 LEU A O 1
ATOM 658 N N . ALA A 1 84 ? 4.965 8.908 1.738 1.00 79.62 84 ALA A N 1
ATOM 659 C CA . ALA A 1 84 ? 4.737 7.922 2.788 1.00 79.62 84 ALA A CA 1
ATOM 660 C C . ALA A 1 84 ? 4.829 8.548 4.190 1.00 79.62 84 ALA A C 1
ATOM 662 O O . ALA A 1 84 ? 3.971 8.286 5.036 1.00 79.62 84 ALA A O 1
ATOM 663 N N . ASP A 1 85 ? 5.802 9.433 4.412 1.00 83.69 85 ASP A N 1
ATOM 664 C CA . ASP A 1 85 ? 5.989 10.147 5.676 1.00 83.69 85 ASP A CA 1
ATOM 665 C C . ASP A 1 85 ? 4.836 11.116 5.950 1.00 83.69 85 ASP A C 1
ATOM 667 O O . ASP A 1 85 ? 4.292 11.130 7.055 1.00 83.69 85 ASP A O 1
ATOM 671 N N . ARG A 1 86 ? 4.367 11.851 4.929 1.00 78.75 86 ARG A N 1
ATOM 672 C CA . ARG A 1 86 ? 3.145 12.671 5.030 1.00 78.75 86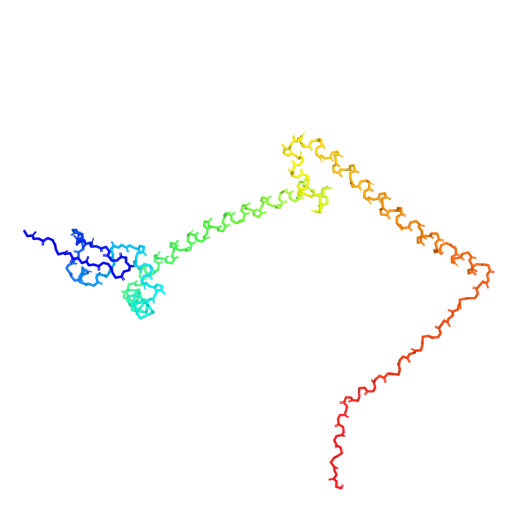 ARG A CA 1
ATOM 673 C C . ARG A 1 86 ? 1.924 11.827 5.395 1.00 78.75 86 ARG A C 1
ATOM 675 O O . ARG A 1 86 ? 1.160 12.216 6.277 1.00 78.75 86 ARG A O 1
ATOM 682 N N . ALA A 1 87 ? 1.741 10.672 4.757 1.00 82.31 87 ALA A N 1
ATOM 683 C CA . ALA A 1 87 ? 0.627 9.775 5.055 1.00 82.31 87 ALA A CA 1
ATOM 684 C C . ALA A 1 87 ? 0.715 9.197 6.479 1.00 82.31 87 ALA A C 1
ATOM 686 O O . ALA A 1 87 ? -0.297 9.090 7.173 1.00 82.31 87 ALA A O 1
ATOM 687 N N . LYS A 1 88 ? 1.921 8.850 6.949 1.00 84.00 88 LYS A N 1
ATOM 688 C CA . LYS A 1 88 ? 2.162 8.407 8.329 1.00 84.00 88 LYS A CA 1
ATOM 689 C C . LYS A 1 88 ? 1.843 9.519 9.327 1.00 84.00 88 LYS A C 1
ATOM 691 O O . LYS A 1 88 ? 1.050 9.282 10.231 1.00 84.00 88 LYS A O 1
ATOM 696 N N . ALA A 1 89 ? 2.367 10.725 9.117 1.00 82.44 89 ALA A N 1
ATOM 697 C CA . ALA A 1 89 ? 2.088 11.883 9.963 1.00 82.44 89 ALA A CA 1
ATOM 698 C C . ALA A 1 89 ? 0.586 12.218 10.010 1.00 82.44 89 ALA A C 1
ATOM 700 O O . ALA A 1 89 ? 0.057 12.523 11.077 1.00 82.44 89 ALA A O 1
ATOM 701 N N . GLY A 1 90 ? -0.119 12.102 8.879 1.00 82.12 90 GLY A N 1
ATOM 702 C CA . GLY A 1 90 ? -1.575 12.245 8.815 1.00 82.12 90 GLY A CA 1
ATOM 703 C C . GLY A 1 90 ? -2.305 11.217 9.682 1.00 82.12 90 GLY A C 1
ATOM 704 O O . GLY A 1 90 ? -3.142 11.597 10.496 1.00 82.12 90 GLY A O 1
ATOM 705 N N . ARG A 1 91 ? -1.936 9.931 9.583 1.00 80.06 91 ARG A N 1
ATOM 706 C CA . ARG A 1 91 ? -2.510 8.863 10.422 1.00 80.06 91 ARG A CA 1
ATOM 707 C C . ARG A 1 91 ? -2.263 9.098 11.909 1.00 80.06 91 ARG A C 1
ATOM 709 O O . ARG A 1 91 ? -3.204 8.978 12.685 1.00 80.06 91 ARG A O 1
ATOM 716 N N . THR A 1 92 ? -1.047 9.482 12.294 1.00 80.50 92 THR A N 1
ATOM 717 C CA . THR A 1 92 ? -0.712 9.778 13.695 1.00 80.50 92 THR A CA 1
ATOM 718 C C . THR A 1 92 ? -1.528 10.955 14.225 1.00 80.50 92 THR A C 1
ATOM 720 O O . THR A 1 92 ? -2.111 10.850 15.298 1.00 80.50 92 THR A O 1
ATOM 723 N N . LYS A 1 93 ? -1.662 12.046 13.457 1.00 80.94 93 LYS A N 1
ATOM 724 C CA . LYS A 1 93 ? -2.518 13.182 13.841 1.00 80.94 93 LYS A CA 1
ATOM 725 C C . LYS A 1 93 ? -3.980 12.772 14.004 1.00 80.94 93 LYS A C 1
ATOM 727 O O . LYS A 1 93 ? -4.611 13.170 14.976 1.00 80.94 93 LYS A O 1
ATOM 732 N N . SER A 1 94 ? -4.517 11.968 13.085 1.00 78.00 94 SER A N 1
ATOM 733 C CA . SER A 1 94 ? -5.889 11.463 13.191 1.00 78.00 94 SER A CA 1
ATOM 734 C C . SER A 1 94 ? -6.080 10.536 14.391 1.00 78.00 94 SER A C 1
ATOM 736 O O . SER A 1 94 ? -7.105 10.637 15.053 1.00 78.00 94 SER A O 1
ATOM 738 N N . GLN A 1 95 ? -5.104 9.678 14.702 1.00 78.19 95 GLN A N 1
ATOM 739 C CA . GLN A 1 95 ? -5.134 8.830 15.897 1.00 78.19 95 GLN A CA 1
ATOM 740 C C . GLN A 1 95 ? -5.106 9.660 17.181 1.00 78.19 95 GLN A C 1
ATOM 742 O O . GLN A 1 95 ? -5.919 9.418 18.061 1.00 78.19 95 GLN A O 1
ATOM 747 N N . MET A 1 96 ? -4.238 10.672 17.274 1.00 81.38 96 MET A N 1
ATOM 748 C CA . MET A 1 96 ? -4.193 11.555 18.447 1.00 81.38 96 MET A CA 1
ATOM 749 C C . MET A 1 96 ? -5.486 12.364 18.609 1.00 81.38 96 MET A C 1
ATOM 751 O O . MET A 1 96 ? -6.009 12.467 19.713 1.00 81.38 96 MET A O 1
ATOM 755 N N . ALA A 1 97 ? -6.042 12.897 17.516 1.00 79.19 97 ALA A N 1
ATOM 756 C CA . ALA A 1 97 ? -7.298 13.653 17.550 1.00 79.19 97 ALA A CA 1
ATOM 757 C C . ALA A 1 97 ? -8.518 12.788 17.921 1.00 79.19 97 ALA A C 1
ATOM 759 O O . ALA A 1 97 ? -9.501 13.300 18.453 1.00 79.19 97 ALA A O 1
ATOM 760 N N . LEU A 1 98 ? -8.459 11.485 17.638 1.00 86.75 98 LEU A N 1
ATOM 761 C CA . LEU A 1 98 ? -9.495 10.507 17.971 1.00 86.75 98 LEU A CA 1
ATOM 762 C C . LEU A 1 98 ? -9.104 9.637 19.168 1.00 86.75 98 LEU A C 1
ATOM 764 O O . LEU A 1 98 ? -9.685 8.576 19.345 1.00 86.75 98 LEU A O 1
ATOM 768 N N . GLY A 1 99 ? -8.160 10.080 20.007 1.00 84.31 99 GLY A N 1
ATOM 769 C CA . GLY A 1 99 ? -7.713 9.314 21.176 1.00 84.31 99 GLY A CA 1
ATOM 770 C C . GLY A 1 99 ? -8.814 9.045 22.209 1.00 84.31 99 GLY A C 1
ATOM 771 O O . GLY A 1 99 ? -8.683 8.131 23.011 1.00 84.31 99 GLY A O 1
ATOM 772 N N . TRP A 1 100 ? -9.908 9.811 22.166 1.00 86.56 100 TRP A N 1
ATOM 773 C CA . TRP A 1 100 ? -11.105 9.588 22.981 1.00 86.56 100 TRP A CA 1
ATOM 774 C C . TRP A 1 100 ? -12.020 8.480 22.427 1.00 86.56 100 TRP A C 1
ATOM 776 O O . TRP A 1 100 ? -12.831 7.936 23.168 1.00 86.56 100 TRP A O 1
ATOM 786 N N . CYS A 1 101 ? -11.922 8.160 21.131 1.00 89.88 101 CYS A N 1
ATOM 787 C CA . CYS A 1 101 ? -12.787 7.196 20.459 1.00 89.88 101 CYS A CA 1
ATOM 788 C C . CYS A 1 101 ? -12.102 5.818 20.436 1.00 89.88 101 CYS A C 1
ATOM 790 O O . CYS A 1 101 ? -11.005 5.698 19.877 1.00 89.88 101 CYS A O 1
ATOM 792 N N . PRO A 1 102 ? -12.721 4.768 21.002 1.00 88.88 102 PRO A N 1
ATOM 793 C CA . PRO A 1 102 ? -12.154 3.428 20.982 1.00 88.88 102 PRO A CA 1
ATOM 794 C C . PRO A 1 102 ? -11.965 2.913 19.546 1.00 88.88 102 PRO A C 1
ATOM 796 O O . PRO A 1 102 ? -12.760 3.246 18.658 1.00 88.88 102 PRO A O 1
ATOM 799 N N . PRO A 1 103 ? -10.937 2.083 19.292 1.00 87.00 103 PRO A N 1
ATOM 800 C CA . PRO A 1 103 ? -10.579 1.652 17.945 1.00 87.00 103 PRO A CA 1
ATOM 801 C C . PRO A 1 103 ? -11.708 0.909 17.223 1.00 87.00 103 PRO A C 1
ATOM 803 O O . PRO A 1 103 ? -11.854 1.068 16.012 1.00 87.00 103 PRO A O 1
ATOM 806 N N . GLU A 1 104 ? -12.534 0.154 17.949 1.00 90.19 104 GLU A N 1
ATOM 807 C CA . GLU A 1 104 ? -13.678 -0.579 17.406 1.00 90.19 104 GLU A CA 1
ATOM 808 C C . GLU A 1 104 ? -14.823 0.329 16.912 1.00 90.19 104 GLU A C 1
ATOM 810 O O . GLU A 1 104 ? -15.592 -0.084 16.047 1.00 90.19 104 GLU A O 1
ATOM 815 N N . TRP A 1 105 ? -14.899 1.582 17.379 1.00 90.44 105 TRP A N 1
ATOM 816 C CA . TRP A 1 105 ? -15.939 2.551 16.997 1.00 90.44 105 TRP A CA 1
ATOM 817 C C . TRP A 1 105 ? -15.468 3.586 15.964 1.00 90.44 105 TRP A C 1
ATOM 819 O O . TRP A 1 105 ? -16.278 4.362 15.455 1.00 90.44 105 TRP A O 1
ATOM 829 N N . LEU A 1 106 ? -14.179 3.601 15.599 1.00 89.69 106 LEU A N 1
ATOM 830 C CA . LEU A 1 106 ? -13.603 4.632 14.723 1.00 89.69 106 LEU A CA 1
ATOM 831 C C . LEU A 1 106 ? -14.258 4.700 13.341 1.00 89.69 106 LEU A C 1
ATOM 833 O O . LEU A 1 106 ? -14.452 5.791 12.799 1.00 89.69 106 LEU A O 1
ATOM 837 N N . ASP A 1 107 ? -14.563 3.555 12.736 1.00 91.00 107 ASP A N 1
ATOM 838 C CA . ASP A 1 107 ? -15.158 3.527 11.397 1.00 91.00 107 ASP A CA 1
ATOM 839 C C . ASP A 1 107 ? -16.627 3.956 11.424 1.00 91.00 107 ASP A C 1
ATOM 841 O O . ASP A 1 107 ? -17.068 4.696 10.539 1.00 91.00 107 ASP A O 1
ATOM 845 N N . GLN A 1 108 ? -17.341 3.610 12.497 1.00 93.25 108 GLN A N 1
ATOM 846 C CA . GLN A 1 108 ? -18.699 4.084 12.743 1.00 93.25 108 GLN A CA 1
ATOM 847 C C . GLN A 1 108 ? -18.720 5.603 12.974 1.00 93.25 108 GLN A C 1
ATOM 849 O O . GLN A 1 108 ? -19.498 6.312 12.335 1.00 93.25 108 GLN A O 1
ATOM 854 N N . TYR A 1 109 ? -17.792 6.129 13.781 1.00 93.19 109 TYR A N 1
ATOM 855 C CA . TYR A 1 109 ? -17.622 7.568 13.992 1.00 93.19 109 TYR A CA 1
ATOM 856 C C . TYR A 1 109 ? -17.345 8.313 12.682 1.00 93.19 109 TYR A C 1
ATOM 858 O O . TYR A 1 109 ? -17.938 9.359 12.430 1.00 93.19 109 TYR A O 1
ATOM 866 N N . LYS A 1 110 ? -16.474 7.792 11.805 1.00 91.25 110 LYS A N 1
ATOM 867 C CA . LYS A 1 110 ? -16.198 8.419 10.495 1.00 91.25 110 LYS A CA 1
ATOM 868 C C . LYS A 1 110 ? -17.445 8.489 9.618 1.00 91.25 110 LYS A C 1
ATOM 870 O O . LYS A 1 110 ? -17.610 9.480 8.905 1.00 91.25 110 LYS A O 1
ATOM 875 N N . LYS A 1 111 ? -18.285 7.451 9.651 1.00 94.88 111 LYS A N 1
ATOM 876 C CA . LYS A 1 111 ? -19.562 7.420 8.933 1.00 94.88 111 LYS A CA 1
ATOM 877 C C . LYS A 1 111 ? -20.509 8.477 9.498 1.00 94.88 111 LYS A C 1
ATOM 879 O O . LYS A 1 111 ? -20.891 9.392 8.780 1.00 94.88 111 LYS A O 1
ATOM 884 N N . TRP A 1 112 ? -20.769 8.445 10.801 1.00 95.88 112 TRP A N 1
ATOM 885 C CA . TRP A 1 112 ? -21.654 9.408 11.455 1.00 95.88 112 TRP A CA 1
ATOM 886 C C . TRP A 1 112 ? -21.173 10.851 11.356 1.00 95.88 112 TRP A C 1
ATOM 888 O O . TRP A 1 112 ? -21.979 11.752 11.162 1.00 95.88 112 TRP A O 1
ATOM 898 N N . ARG A 1 113 ? -19.862 11.091 11.409 1.00 94.94 113 ARG A N 1
ATOM 899 C CA . ARG A 1 113 ? -19.290 12.427 11.221 1.00 94.94 113 ARG A CA 1
ATOM 900 C C . ARG A 1 113 ? -19.575 12.981 9.826 1.00 94.94 113 ARG A C 1
ATOM 902 O O . ARG A 1 113 ? -19.720 14.192 9.689 1.00 94.94 113 ARG A O 1
ATOM 909 N N . ARG A 1 114 ? -19.610 12.121 8.803 1.00 94.00 114 ARG A N 1
ATOM 910 C CA . ARG A 1 114 ? -19.949 12.509 7.428 1.00 94.00 114 ARG A CA 1
ATOM 911 C C . ARG A 1 114 ? -21.435 12.834 7.294 1.00 94.00 114 ARG A C 1
ATOM 913 O O . ARG A 1 114 ? -21.760 13.795 6.610 1.00 94.00 114 ARG A O 1
ATOM 920 N N . ASP A 1 115 ? -22.283 12.051 7.950 1.00 96.25 115 ASP A N 1
ATOM 921 C CA . ASP A 1 115 ? -23.734 12.118 7.773 1.00 96.25 115 ASP A CA 1
ATOM 922 C C . ASP A 1 115 ? -24.390 13.195 8.662 1.00 96.25 115 ASP A C 1
ATOM 924 O O . ASP A 1 115 ? -25.281 13.907 8.209 1.00 96.25 115 ASP A O 1
ATOM 928 N N . TYR A 1 116 ? -23.924 13.357 9.906 1.00 94.19 116 TYR A N 1
ATOM 929 C CA . TYR A 1 116 ? -24.570 14.182 10.943 1.00 94.19 116 TYR A CA 1
ATOM 930 C C . TYR A 1 116 ? -23.681 15.304 11.502 1.00 94.19 116 TYR A C 1
ATOM 932 O O . TYR A 1 116 ? -24.140 16.132 12.283 1.00 94.19 116 TYR A O 1
ATOM 940 N N . GLY A 1 117 ? -22.403 15.352 11.120 1.00 95.12 117 GLY A N 1
ATOM 941 C CA . GLY A 1 117 ? -21.438 16.312 11.658 1.00 95.12 117 GLY A CA 1
ATOM 942 C C . GLY A 1 117 ? -20.698 15.818 12.907 1.00 95.12 117 GLY A C 1
ATOM 943 O O . GLY A 1 117 ? -20.952 14.743 13.444 1.00 95.12 117 GLY A O 1
ATOM 944 N N . ALA A 1 118 ? -19.694 16.585 13.342 1.00 91.00 118 ALA A N 1
ATOM 945 C CA . ALA A 1 118 ? -18.708 16.112 14.320 1.00 91.00 118 ALA A CA 1
ATOM 946 C C . ALA A 1 118 ? -19.222 16.049 15.768 1.00 91.00 118 ALA A C 1
ATOM 948 O O . ALA A 1 118 ? -18.806 15.155 16.502 1.00 91.00 118 ALA A O 1
ATOM 949 N N . THR A 1 119 ? -20.086 16.985 16.169 1.00 93.06 119 THR A N 1
ATOM 950 C CA . THR A 1 119 ? -20.658 17.070 17.523 1.00 93.06 119 THR A CA 1
ATOM 951 C C . THR A 1 119 ? -21.652 15.940 17.760 1.00 93.06 119 THR A C 1
ATOM 953 O O . THR A 1 119 ? -21.436 15.117 18.642 1.00 93.06 119 THR A O 1
ATOM 956 N N . THR A 1 120 ? -22.651 15.803 16.888 1.00 94.50 120 THR A N 1
ATOM 957 C CA . THR A 1 120 ? -23.668 14.745 16.975 1.00 94.50 120 THR A CA 1
ATOM 958 C C . THR A 1 120 ? -23.055 13.350 16.848 1.00 94.50 120 THR A C 1
ATOM 960 O O . THR A 1 120 ? -23.413 12.439 17.586 1.00 94.50 120 THR A O 1
ATOM 963 N N . ALA A 1 121 ? -22.061 13.167 15.970 1.00 93.94 121 ALA A N 1
ATOM 964 C CA . ALA A 1 121 ? -21.345 11.894 15.870 1.00 93.94 121 ALA A CA 1
ATOM 965 C C . ALA A 1 121 ? -20.602 11.514 17.157 1.00 93.94 121 ALA A C 1
ATOM 967 O O . ALA A 1 121 ? -20.446 10.328 17.438 1.00 93.94 121 ALA A O 1
ATOM 968 N N . ARG A 1 122 ? -20.125 12.502 17.922 1.00 92.75 122 ARG A N 1
ATOM 969 C CA . ARG A 1 122 ? -19.457 12.260 19.199 1.00 92.75 122 ARG A CA 1
ATOM 970 C C . ARG A 1 122 ? -20.449 11.822 20.271 1.00 92.75 122 ARG A C 1
ATOM 972 O O . ARG A 1 122 ? -20.205 10.800 20.899 1.00 92.75 122 ARG A O 1
ATOM 979 N N . GLU A 1 123 ? -21.572 12.521 20.401 1.00 93.81 123 GLU A N 1
ATOM 980 C CA . GLU A 1 123 ? -22.641 12.175 21.351 1.00 93.81 123 GLU A CA 1
ATOM 981 C C . GLU A 1 123 ? -23.172 10.753 21.121 1.00 93.81 123 GLU A C 1
ATOM 983 O O . GLU A 1 123 ? -23.327 9.988 22.069 1.00 93.81 123 GLU A O 1
ATOM 988 N N . MET A 1 124 ? -23.372 10.356 19.858 1.00 93.94 124 MET A N 1
ATOM 989 C CA . MET A 1 124 ? -23.817 8.997 19.523 1.00 93.94 124 MET A CA 1
ATOM 990 C C . MET A 1 124 ? -22.796 7.924 19.922 1.00 93.94 124 MET A C 1
ATOM 992 O O . MET A 1 124 ? -23.174 6.884 20.453 1.00 93.94 124 MET A O 1
ATOM 996 N N . VAL A 1 125 ? -21.498 8.162 19.691 1.00 93.88 125 VAL A N 1
ATOM 997 C CA . VAL A 1 125 ? -20.444 7.214 20.095 1.00 93.88 125 VAL A CA 1
ATOM 998 C C . VAL A 1 125 ? -20.329 7.137 21.614 1.00 93.88 125 VAL A C 1
ATOM 1000 O O . VAL A 1 125 ? -20.234 6.041 22.152 1.00 93.88 125 VAL A O 1
ATOM 1003 N N . GLU A 1 126 ? -20.345 8.272 22.311 1.00 93.06 126 GLU A N 1
ATOM 1004 C CA . GLU A 1 126 ? -20.291 8.301 23.777 1.00 93.06 126 GLU A CA 1
ATOM 1005 C C . GLU A 1 126 ? -21.506 7.586 24.397 1.00 93.06 126 GLU A C 1
ATOM 1007 O O . GLU A 1 126 ? -21.335 6.826 25.351 1.00 93.06 126 GLU A O 1
ATOM 1012 N N . GLY A 1 127 ? -22.700 7.731 23.809 1.00 92.19 127 GLY A N 1
ATOM 1013 C CA . GLY A 1 127 ? -23.901 6.996 24.217 1.00 92.19 127 GLY A CA 1
ATOM 1014 C C . GLY A 1 127 ? -23.761 5.479 24.062 1.00 92.19 127 GLY A C 1
ATOM 1015 O O . GLY A 1 127 ? -24.008 4.730 25.005 1.00 92.19 127 GLY A O 1
ATOM 1016 N N . GLU A 1 128 ? -23.281 5.015 22.910 1.00 92.25 128 GLU A N 1
ATOM 1017 C CA . GLU A 1 128 ? -23.058 3.585 22.671 1.00 92.25 128 GLU A CA 1
ATOM 1018 C C . GLU A 1 128 ? -21.947 2.993 23.552 1.00 92.25 128 GLU A C 1
ATOM 1020 O O . GLU A 1 128 ? -22.047 1.847 23.995 1.00 92.25 128 GLU A O 1
ATOM 1025 N N . ILE A 1 129 ? -20.891 3.763 23.840 1.00 89.25 129 ILE A N 1
ATOM 1026 C CA . ILE A 1 129 ? -19.838 3.355 24.782 1.00 89.25 129 ILE A CA 1
ATOM 1027 C C . ILE A 1 129 ? -20.437 3.161 26.174 1.00 89.25 129 ILE A C 1
ATOM 1029 O O . ILE A 1 129 ? -20.197 2.122 26.793 1.00 89.25 129 ILE A O 1
ATOM 1033 N N . ALA A 1 130 ? -21.242 4.115 26.647 1.00 90.62 130 ALA A N 1
ATOM 1034 C CA . ALA A 1 130 ? -21.904 4.022 27.943 1.00 90.62 130 ALA A CA 1
ATOM 1035 C C . ALA A 1 130 ? -22.844 2.806 28.013 1.00 90.62 130 ALA A C 1
ATOM 1037 O O . ALA A 1 130 ? -22.848 2.071 29.003 1.00 90.62 130 ALA A O 1
ATOM 1038 N N . ASP A 1 131 ? -23.587 2.528 26.941 1.00 90.12 131 ASP A N 1
ATOM 1039 C CA . ASP A 1 131 ? -24.451 1.352 26.854 1.00 90.12 131 ASP A CA 1
ATOM 1040 C C . ASP A 1 131 ? -23.658 0.041 26.822 1.00 90.12 131 ASP A C 1
ATOM 1042 O O . ASP A 1 131 ? -24.023 -0.932 27.490 1.00 90.12 131 ASP A O 1
ATOM 1046 N N . ALA A 1 132 ? 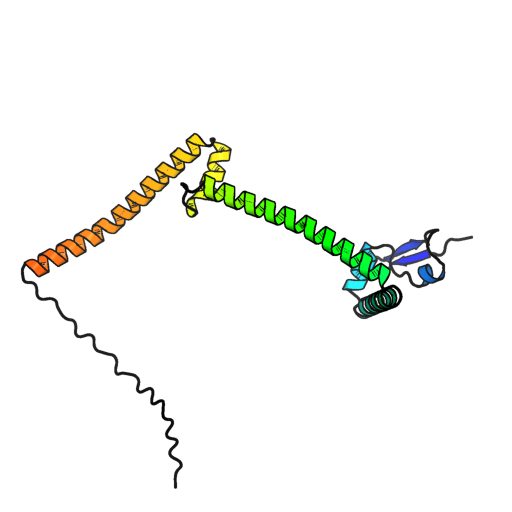-22.551 -0.007 26.081 1.00 87.94 132 ALA A N 1
ATOM 1047 C CA . ALA A 1 132 ? -21.668 -1.165 26.034 1.00 87.94 132 ALA A CA 1
ATOM 1048 C C . ALA A 1 132 ? -21.019 -1.438 27.399 1.00 87.94 132 ALA A C 1
ATOM 1050 O O . ALA A 1 132 ? -20.941 -2.593 27.829 1.00 87.94 132 ALA A O 1
ATOM 1051 N N . GLU A 1 133 ? -20.595 -0.395 28.110 1.00 87.00 133 GLU A N 1
ATOM 1052 C CA . GLU A 1 133 ? -20.051 -0.498 29.462 1.00 87.00 133 GLU A CA 1
ATOM 1053 C C . GLU A 1 133 ? -21.114 -0.976 30.454 1.00 87.00 133 GLU A C 1
ATOM 1055 O O . GLU A 1 133 ? -20.878 -1.919 31.212 1.00 87.00 133 GLU A O 1
ATOM 1060 N N . LYS A 1 134 ? -22.334 -0.440 30.367 1.00 88.75 134 LYS A N 1
ATOM 1061 C CA . LYS A 1 134 ? -23.475 -0.903 31.161 1.00 88.75 134 LYS A CA 1
ATOM 1062 C C . LYS A 1 134 ? -23.776 -2.383 30.917 1.00 88.75 134 LYS A C 1
ATOM 1064 O O . LYS A 1 134 ? -24.008 -3.120 31.874 1.00 88.75 134 LYS A O 1
ATOM 1069 N N . ARG A 1 135 ? -23.718 -2.853 29.665 1.00 87.62 135 ARG A N 1
ATOM 1070 C CA . ARG A 1 135 ? -23.869 -4.283 29.324 1.00 87.62 135 ARG A CA 1
ATOM 1071 C C . ARG A 1 135 ? -22.739 -5.131 29.907 1.00 87.62 135 ARG A C 1
ATOM 1073 O O . ARG A 1 135 ? -23.009 -6.207 30.436 1.00 87.62 135 ARG A O 1
ATOM 1080 N N . ARG A 1 136 ? -21.489 -4.657 29.861 1.00 84.75 136 ARG A N 1
ATOM 1081 C CA . ARG A 1 136 ? -20.341 -5.348 30.480 1.00 84.75 136 ARG A CA 1
ATOM 1082 C C . ARG A 1 136 ? -20.500 -5.461 31.997 1.00 84.75 136 ARG A C 1
ATOM 1084 O O . ARG A 1 136 ? -20.327 -6.548 32.540 1.00 84.75 136 ARG A O 1
ATOM 1091 N N . LEU A 1 137 ? -20.894 -4.385 32.674 1.00 80.06 137 LEU A N 1
ATOM 1092 C CA . LEU A 1 137 ? -21.146 -4.386 34.120 1.00 80.06 137 LEU A CA 1
ATOM 1093 C C . LEU A 1 137 ? -22.334 -5.290 34.499 1.00 80.06 137 LEU A C 1
ATOM 1095 O O . LEU A 1 137 ? -22.265 -6.042 35.474 1.00 80.06 137 LEU A O 1
ATOM 1099 N N . ALA A 1 138 ? -23.399 -5.297 33.694 1.00 82.44 138 ALA A N 1
ATOM 1100 C CA . ALA A 1 138 ? -24.530 -6.210 33.867 1.00 82.44 138 ALA A CA 1
ATOM 1101 C C . ALA A 1 138 ? -24.140 -7.691 33.677 1.00 82.44 138 ALA A C 1
ATOM 1103 O O . ALA A 1 138 ? -24.721 -8.571 34.305 1.00 82.44 138 ALA A O 1
ATOM 1104 N N . ALA A 1 139 ? -23.139 -7.986 32.846 1.00 82.25 139 ALA A N 1
ATOM 1105 C CA . ALA A 1 139 ? -22.621 -9.344 32.681 1.00 82.25 139 ALA A CA 1
ATOM 1106 C C . ALA A 1 139 ? -21.711 -9.785 33.845 1.00 82.25 139 ALA A C 1
ATOM 1108 O O . ALA A 1 139 ? -21.630 -10.974 34.152 1.00 82.25 139 ALA A O 1
ATOM 1109 N N . LEU A 1 140 ? -21.039 -8.840 34.512 1.00 77.19 140 LEU A N 1
ATOM 1110 C CA . LEU A 1 140 ? -20.164 -9.106 35.660 1.00 77.19 140 LEU A CA 1
ATOM 1111 C C . LEU A 1 140 ? -20.932 -9.268 36.977 1.00 77.19 140 LEU A C 1
ATOM 1113 O O . LEU A 1 140 ? -20.495 -10.008 37.856 1.00 77.19 140 LEU A O 1
ATOM 1117 N N . THR A 1 141 ? -22.090 -8.626 37.117 1.00 75.19 141 THR A N 1
ATOM 1118 C CA . THR A 1 141 ? -22.893 -8.654 38.352 1.00 75.19 141 THR A CA 1
ATOM 1119 C C . THR A 1 141 ? -23.304 -10.066 38.810 1.00 75.19 141 THR A C 1
ATOM 1121 O O . THR A 1 141 ? -23.217 -10.336 40.008 1.00 75.19 141 THR A O 1
ATOM 1124 N N . PRO A 1 142 ? -23.681 -11.019 37.933 1.00 73.69 142 PRO A N 1
ATOM 1125 C CA . PRO A 1 142 ? -23.922 -12.408 38.332 1.00 73.69 142 PRO A CA 1
ATOM 1126 C C . PRO A 1 142 ? -22.674 -13.117 38.875 1.00 73.69 142 PRO A C 1
ATOM 1128 O O . PRO A 1 142 ? -22.763 -13.882 39.834 1.00 73.69 142 PRO A O 1
ATOM 1131 N N . LEU A 1 143 ? -21.503 -12.854 38.286 1.00 69.12 143 LEU A N 1
ATOM 1132 C CA . LEU A 1 143 ? -20.230 -13.415 38.746 1.00 69.12 143 LEU A CA 1
ATOM 1133 C C . LEU A 1 143 ? -19.836 -12.834 40.107 1.00 69.12 143 LEU A C 1
ATOM 1135 O O . LEU A 1 143 ? -19.425 -13.586 40.986 1.00 69.12 143 LEU A O 1
ATOM 1139 N N . GLN A 1 144 ? -20.037 -11.529 40.301 1.00 71.50 144 GLN A N 1
ATOM 1140 C CA . GLN A 1 144 ? -19.793 -10.849 41.574 1.00 71.50 144 GLN A CA 1
ATOM 1141 C C . GLN A 1 144 ? -20.696 -11.385 42.692 1.00 71.50 144 GLN A C 1
ATOM 1143 O O . GLN A 1 144 ? -20.203 -11.719 43.769 1.00 71.50 144 GLN A O 1
ATOM 1148 N N . ARG A 1 145 ? -21.995 -11.583 42.417 1.00 66.31 145 ARG A N 1
ATOM 1149 C CA . ARG A 1 145 ? -22.915 -12.238 43.367 1.00 66.31 145 ARG A CA 1
ATOM 1150 C C . ARG A 1 145 ? -22.438 -13.639 43.736 1.00 66.31 145 ARG A C 1
ATOM 1152 O O . ARG A 1 145 ? -22.444 -13.998 44.909 1.00 66.31 145 ARG A O 1
ATOM 1159 N N . ARG A 1 146 ? -21.950 -14.408 42.757 1.00 76.25 146 ARG A N 1
ATOM 1160 C CA . ARG A 1 146 ? -21.407 -15.753 42.993 1.00 76.25 146 ARG A CA 1
ATOM 1161 C C . ARG A 1 146 ? -20.171 -15.726 43.894 1.00 76.25 146 ARG A C 1
ATOM 1163 O O . ARG A 1 146 ? -20.056 -16.568 44.779 1.00 76.25 146 ARG A O 1
ATOM 1170 N N . THR A 1 147 ? -19.266 -14.768 43.696 1.00 80.44 147 THR A N 1
ATOM 1171 C CA . THR A 1 147 ? -18.081 -14.614 44.552 1.00 80.44 147 THR A CA 1
ATOM 1172 C C . THR A 1 147 ? -18.438 -14.149 45.962 1.00 80.44 147 THR A C 1
ATOM 1174 O O . THR A 1 147 ? -17.898 -14.680 46.927 1.00 80.44 147 THR A O 1
ATOM 1177 N N . GLU A 1 148 ? -19.386 -13.224 46.117 1.00 78.81 148 GLU A N 1
ATOM 1178 C CA . GLU A 1 148 ? -19.838 -12.765 47.436 1.00 78.81 148 GLU A CA 1
ATOM 1179 C C . GLU A 1 148 ? -20.551 -13.873 48.219 1.00 78.81 148 GLU A C 1
ATOM 1181 O O . GLU A 1 148 ? -20.313 -14.046 49.414 1.00 78.81 148 GLU A O 1
ATOM 1186 N N . GLU A 1 149 ? -21.385 -14.675 47.555 1.00 79.62 149 GLU A N 1
ATOM 1187 C CA . GLU A 1 149 ? -22.008 -15.854 48.160 1.00 79.62 149 GLU A CA 1
ATOM 1188 C C . GLU A 1 149 ? -20.971 -16.900 48.579 1.00 79.62 149 GLU A C 1
ATOM 1190 O O . GLU A 1 149 ? -21.097 -17.493 49.652 1.00 79.62 149 GLU A O 1
ATOM 1195 N N . GLN A 1 150 ? -19.926 -17.116 47.774 1.00 77.25 150 GLN A N 1
ATOM 1196 C CA . GLN A 1 150 ? -18.812 -17.993 48.141 1.00 77.25 150 GLN A CA 1
ATOM 1197 C C . GLN A 1 150 ? -18.069 -17.474 49.377 1.00 77.25 150 GLN A C 1
ATOM 1199 O O . GLN A 1 150 ? -17.818 -18.255 50.294 1.00 77.25 150 GLN A O 1
ATOM 1204 N N . ILE A 1 151 ? -17.787 -16.170 49.453 1.00 83.88 151 ILE A N 1
ATOM 1205 C CA . ILE A 1 151 ? -17.147 -15.544 50.621 1.00 83.88 151 ILE A CA 1
ATOM 1206 C C . ILE A 1 151 ? -18.018 -15.714 51.874 1.00 83.88 151 ILE A C 1
ATOM 1208 O O . ILE A 1 151 ? -17.510 -16.136 52.912 1.00 83.88 151 ILE A O 1
ATOM 1212 N N . LYS A 1 152 ? -19.334 -15.475 51.780 1.00 84.00 152 LYS A N 1
ATOM 1213 C CA . LYS A 1 152 ? -20.269 -15.673 52.902 1.00 84.00 152 LYS A CA 1
ATOM 1214 C C . LYS A 1 152 ? -20.319 -17.125 53.375 1.00 84.00 152 LYS A C 1
ATOM 1216 O O . LYS A 1 152 ? -20.371 -17.367 54.575 1.00 84.00 152 LYS A O 1
ATOM 1221 N N . ARG A 1 153 ? -20.274 -18.098 52.459 1.00 80.56 153 ARG A N 1
ATOM 1222 C CA . ARG A 1 153 ? -20.233 -19.529 52.814 1.00 80.56 153 ARG A CA 1
ATOM 1223 C C . ARG A 1 153 ? -18.960 -19.886 53.574 1.00 80.56 153 ARG A C 1
ATOM 1225 O O . ARG A 1 153 ? -19.048 -20.566 54.590 1.00 80.56 153 ARG A O 1
ATOM 1232 N N . VAL A 1 154 ? -17.806 -19.398 53.122 1.00 81.50 154 VAL A N 1
ATOM 1233 C CA . VAL A 1 154 ? -16.525 -19.607 53.817 1.00 81.50 154 VAL A CA 1
ATOM 1234 C C . VAL A 1 154 ? -16.546 -18.958 55.205 1.00 81.50 154 VAL A C 1
ATOM 1236 O O . VAL A 1 154 ? -16.162 -19.596 56.180 1.00 81.50 154 VAL A O 1
ATOM 1239 N N . GLN A 1 155 ? -17.066 -17.731 55.327 1.00 82.69 155 GLN A N 1
ATOM 1240 C CA . GLN A 1 155 ? -17.224 -17.050 56.620 1.00 82.69 155 GLN A CA 1
ATOM 1241 C C . GLN A 1 155 ? -18.193 -17.774 57.569 1.00 82.69 155 GLN A C 1
ATOM 1243 O O . GLN A 1 155 ? -17.968 -17.781 58.774 1.00 82.69 155 GLN A O 1
ATOM 1248 N N . ALA A 1 156 ? -19.232 -18.427 57.041 1.00 84.62 156 ALA A N 1
ATOM 1249 C CA . ALA A 1 156 ? -20.164 -19.260 57.804 1.00 84.62 156 ALA A CA 1
ATOM 1250 C C . ALA A 1 156 ? -19.591 -20.641 58.195 1.00 84.62 156 ALA A C 1
ATOM 1252 O O . ALA A 1 156 ? -20.325 -21.491 58.696 1.00 84.62 156 ALA A O 1
ATOM 1253 N N . GLY A 1 157 ? -18.297 -20.882 57.962 1.00 80.19 157 GLY A N 1
ATOM 1254 C CA . GLY A 1 157 ? -17.613 -22.114 58.349 1.00 80.19 157 GLY A CA 1
ATOM 1255 C C . GLY A 1 157 ? -17.698 -23.240 57.318 1.00 80.19 157 GLY A C 1
ATOM 1256 O O . GLY A 1 157 ? -17.350 -24.375 57.639 1.00 80.19 157 GLY A O 1
ATOM 1257 N N . ALA A 1 158 ? -18.131 -22.969 56.080 1.00 77.81 158 ALA A N 1
ATOM 1258 C CA . ALA A 1 158 ? -18.030 -23.964 55.018 1.00 77.81 158 ALA A CA 1
ATOM 1259 C C . ALA A 1 158 ? -16.550 -24.235 54.711 1.00 77.81 158 ALA A C 1
ATOM 1261 O O . ALA A 1 158 ? -15.821 -23.348 54.261 1.00 77.81 158 ALA A O 1
ATOM 1262 N N . GLY A 1 159 ? -16.110 -25.472 54.948 1.00 70.00 159 GLY A N 1
ATOM 1263 C CA . GLY A 1 159 ? -14.762 -25.909 54.606 1.00 70.00 159 GLY A CA 1
ATOM 1264 C C . GLY A 1 159 ? -14.525 -25.807 53.101 1.00 70.00 159 GLY A C 1
ATOM 1265 O O . GLY A 1 159 ? -15.362 -26.234 52.300 1.00 70.00 159 GLY A O 1
ATOM 1266 N N . LEU A 1 160 ? -13.381 -25.243 52.706 1.00 67.25 160 LEU A N 1
ATOM 1267 C CA . LEU A 1 160 ? -12.933 -25.308 51.321 1.00 67.25 160 LEU A CA 1
ATOM 1268 C C . LEU A 1 160 ? -12.768 -26.791 50.969 1.00 67.25 160 LEU A C 1
ATOM 1270 O O . LEU A 1 160 ? -11.902 -27.463 51.526 1.00 67.25 160 LEU A O 1
ATOM 1274 N N . ILE A 1 161 ? -13.597 -27.306 50.061 1.00 66.00 161 ILE A N 1
ATOM 1275 C CA . ILE A 1 161 ? -13.372 -28.630 49.487 1.00 66.00 161 ILE A CA 1
ATOM 1276 C C . ILE A 1 161 ? -12.100 -28.506 48.650 1.00 66.00 161 ILE A C 1
ATOM 1278 O O . ILE A 1 161 ? -12.130 -28.049 47.506 1.00 66.00 161 ILE A O 1
ATOM 1282 N N . THR A 1 162 ? -10.964 -28.873 49.233 1.00 64.56 162 THR A N 1
ATOM 1283 C CA . THR A 1 162 ? -9.743 -29.148 48.491 1.00 64.56 162 THR A CA 1
ATOM 1284 C C . THR A 1 162 ? -10.019 -30.398 47.681 1.00 64.56 162 THR A C 1
ATOM 1286 O O . THR A 1 162 ? -9.830 -31.516 48.146 1.00 64.56 162 THR A O 1
ATOM 1289 N N . VAL A 1 163 ? -10.528 -30.224 46.461 1.00 66.94 163 VAL A N 1
ATOM 1290 C CA . VAL A 1 163 ? -10.506 -31.313 45.490 1.00 66.94 163 VAL A CA 1
ATOM 1291 C C . VAL A 1 163 ? -9.024 -31.630 45.311 1.00 66.94 163 VAL A C 1
ATOM 1293 O O . VAL A 1 163 ? -8.290 -30.747 44.851 1.00 66.94 163 VAL A O 1
ATOM 1296 N N . PRO A 1 164 ? -8.542 -32.810 45.737 1.00 61.62 164 PRO A N 1
ATOM 1297 C CA . PRO A 1 164 ? -7.153 -33.155 45.530 1.00 61.62 164 PRO A CA 1
ATOM 1298 C C . PRO A 1 164 ? -6.936 -33.112 44.024 1.00 61.62 164 PRO A C 1
ATOM 1300 O O . PRO A 1 164 ? -7.558 -33.861 43.268 1.00 61.62 164 PRO A O 1
ATOM 1303 N N . VAL A 1 165 ? -6.108 -32.169 43.577 1.00 65.69 165 VAL A N 1
ATOM 1304 C CA . VAL A 1 165 ? -5.628 -32.154 42.203 1.00 65.69 165 VAL A CA 1
ATOM 1305 C C . VAL A 1 165 ? -4.847 -33.450 42.069 1.00 65.69 165 VAL A C 1
ATOM 1307 O O . VAL A 1 165 ? -3.719 -33.546 42.547 1.00 65.69 165 VAL A O 1
ATOM 1310 N N . MET A 1 166 ? -5.481 -34.469 41.486 1.00 62.59 166 MET A N 1
ATOM 1311 C CA . MET A 1 166 ? -4.806 -35.673 41.030 1.00 62.59 166 MET A CA 1
ATOM 1312 C C . MET A 1 166 ? -3.737 -35.185 40.059 1.00 62.59 166 MET A C 1
ATOM 1314 O O . MET A 1 166 ? -4.038 -34.870 38.905 1.00 62.59 166 MET A O 1
ATOM 1318 N N . ARG A 1 167 ? -2.500 -35.023 40.545 1.00 57.47 167 ARG A N 1
ATOM 1319 C CA . ARG A 1 167 ? -1.358 -34.789 39.671 1.00 57.47 167 ARG A CA 1
ATOM 1320 C C . ARG A 1 167 ? -1.366 -35.967 38.712 1.00 57.47 167 ARG A C 1
ATOM 1322 O O . ARG A 1 167 ? -1.239 -37.112 39.139 1.00 57.47 167 ARG A O 1
ATOM 1329 N N . ARG A 1 168 ? -1.602 -35.689 37.427 1.00 61.31 168 ARG A N 1
ATOM 1330 C CA . ARG A 1 168 ? -1.325 -36.662 36.371 1.00 61.31 168 ARG A CA 1
ATOM 1331 C C . ARG A 1 168 ? 0.081 -37.187 36.636 1.00 61.31 168 ARG A C 1
ATOM 1333 O O . ARG A 1 168 ? 0.962 -36.366 36.890 1.00 61.31 168 ARG A O 1
ATOM 1340 N N . ALA A 1 169 ? 0.240 -38.512 36.622 1.00 64.44 169 ALA A N 1
ATOM 1341 C CA . ALA A 1 169 ? 1.546 -39.145 36.728 1.00 64.44 169 ALA A CA 1
ATOM 1342 C C . ALA A 1 169 ? 2.507 -38.388 35.811 1.00 64.44 169 ALA A C 1
ATOM 1344 O O . ALA A 1 169 ? 2.204 -38.193 34.628 1.00 64.44 169 ALA A O 1
ATOM 1345 N N . GLU A 1 170 ? 3.571 -37.851 36.402 1.00 56.16 170 GLU A N 1
ATOM 1346 C CA . GLU A 1 170 ? 4.596 -37.133 35.665 1.00 56.16 170 GLU A CA 1
ATOM 1347 C C . GLU A 1 170 ? 5.056 -38.069 34.545 1.00 56.16 170 GLU A C 1
ATOM 1349 O O . GLU A 1 170 ? 5.378 -39.233 34.781 1.00 56.16 170 GLU A O 1
ATOM 1354 N N . HIS A 1 171 ? 4.960 -37.607 33.298 1.00 59.59 171 HIS A N 1
ATOM 1355 C CA . HIS A 1 171 ? 5.561 -38.339 32.198 1.00 59.59 171 HIS A CA 1
ATOM 1356 C C . HIS A 1 171 ? 7.065 -38.346 32.472 1.00 59.59 171 HIS A C 1
ATOM 1358 O O . HIS A 1 171 ? 7.689 -37.286 32.413 1.00 59.59 171 HIS A O 1
ATOM 1364 N N . ASP A 1 172 ? 7.615 -39.520 32.791 1.00 53.69 172 ASP A N 1
ATOM 1365 C CA . ASP A 1 172 ? 9.054 -39.767 32.854 1.00 53.69 172 ASP A CA 1
ATOM 1366 C C . ASP A 1 172 ? 9.652 -39.497 31.469 1.00 53.69 172 ASP A C 1
ATOM 1368 O O . ASP A 1 172 ? 9.808 -40.379 30.625 1.00 53.69 172 ASP A O 1
ATOM 1372 N N . PHE A 1 173 ? 9.975 -38.237 31.200 1.00 55.22 173 PHE A N 1
ATOM 1373 C CA . PHE A 1 173 ? 10.906 -37.888 30.145 1.00 55.22 173 PHE A CA 1
ATOM 1374 C C . PHE A 1 173 ? 12.308 -38.163 30.687 1.00 55.22 173 PHE A C 1
ATOM 1376 O O . PHE A 1 173 ? 12.992 -37.261 31.171 1.00 55.22 173 PHE A O 1
ATOM 1383 N N . SER A 1 174 ? 12.748 -39.422 30.617 1.00 56.38 174 SER A N 1
ATOM 1384 C CA . SER A 1 174 ? 14.158 -39.745 30.807 1.00 56.38 174 SER A CA 1
ATOM 1385 C C . SER A 1 174 ? 14.955 -39.101 29.667 1.00 56.38 174 SER A C 1
ATOM 1387 O O . SER A 1 174 ? 14.957 -39.586 28.536 1.00 56.38 174 SER A O 1
ATOM 1389 N N . LEU A 1 175 ? 15.643 -37.996 29.956 1.00 56.16 175 LEU A N 1
ATOM 1390 C CA . LEU A 1 175 ? 16.606 -37.360 29.046 1.00 56.16 175 LEU A CA 1
ATOM 1391 C C . LEU A 1 175 ? 17.905 -38.171 28.877 1.00 56.16 175 LEU A C 1
ATOM 1393 O O . LEU A 1 175 ? 18.813 -37.752 28.165 1.00 56.16 175 LEU A O 1
ATOM 1397 N N . THR A 1 176 ? 18.000 -39.346 29.494 1.00 47.09 176 THR A N 1
ATOM 1398 C CA . THR A 1 176 ? 19.093 -40.297 29.316 1.00 47.09 176 THR A CA 1
ATOM 1399 C C . THR A 1 176 ? 18.587 -41.493 28.522 1.00 47.09 176 THR A C 1
ATOM 1401 O O . THR A 1 176 ? 18.032 -42.447 29.061 1.00 47.09 176 THR A O 1
ATOM 1404 N N . GLY A 1 177 ? 18.773 -41.429 27.204 1.00 48.94 177 GLY A N 1
ATOM 1405 C CA . GLY A 1 177 ? 18.640 -42.588 26.334 1.00 48.94 177 GLY A CA 1
ATOM 1406 C C . GLY A 1 177 ? 19.678 -43.642 26.708 1.00 48.94 177 GLY A C 1
ATOM 1407 O O . GLY A 1 177 ? 20.778 -43.644 26.166 1.00 48.94 177 GLY A O 1
ATOM 1408 N N . ASN A 1 178 ? 19.329 -44.549 27.617 1.00 47.53 178 ASN A N 1
ATOM 1409 C CA . ASN A 1 178 ? 20.075 -45.783 27.797 1.00 47.53 178 ASN A CA 1
ATOM 1410 C C . ASN A 1 178 ? 19.592 -46.780 26.747 1.00 47.53 178 ASN A C 1
ATOM 1412 O O . ASN A 1 178 ? 18.687 -47.582 26.969 1.00 47.53 178 ASN A O 1
ATOM 1416 N N . ALA A 1 179 ? 20.227 -46.702 25.578 1.00 45.09 179 ALA A N 1
ATOM 1417 C CA . ALA A 1 179 ? 20.364 -47.846 24.702 1.00 45.09 179 ALA A CA 1
ATOM 1418 C C . ALA A 1 179 ? 21.115 -48.931 25.484 1.00 45.09 179 ALA A C 1
ATOM 1420 O O . ALA A 1 179 ? 22.330 -48.856 25.660 1.00 45.09 179 ALA A O 1
ATOM 1421 N N . LEU A 1 180 ? 20.382 -49.926 25.983 1.00 42.88 180 LEU A N 1
ATOM 1422 C CA . LEU A 1 180 ? 20.973 -51.203 26.351 1.00 42.88 180 LEU A CA 1
ATOM 1423 C C . LEU A 1 180 ? 21.495 -51.840 25.061 1.00 42.88 180 LEU A C 1
ATOM 1425 O O . LEU A 1 180 ? 20.760 -52.468 24.301 1.00 42.88 180 LEU A O 1
ATOM 1429 N N . VAL A 1 181 ? 22.781 -51.612 24.807 1.00 43.53 181 VAL A N 1
ATOM 1430 C CA . VAL A 1 181 ? 23.609 -52.493 23.995 1.00 43.53 181 VAL A CA 1
ATOM 1431 C C . VAL A 1 181 ? 23.651 -53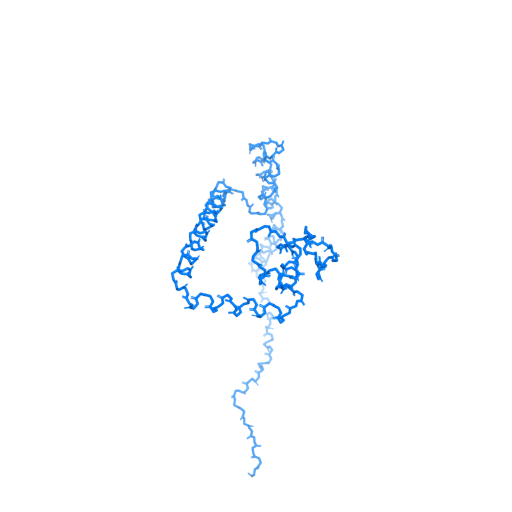.818 24.743 1.00 43.53 181 VAL A C 1
ATOM 1433 O O . VAL A 1 181 ? 24.174 -53.900 25.851 1.00 43.53 181 VAL A O 1
ATOM 1436 N N . ALA A 1 182 ? 23.034 -54.834 24.152 1.00 40.94 182 ALA A N 1
ATOM 1437 C CA . ALA A 1 182 ? 23.225 -56.209 24.562 1.00 40.94 182 ALA A CA 1
ATOM 1438 C C . ALA A 1 182 ? 24.681 -56.606 24.289 1.00 40.94 182 ALA A C 1
ATOM 1440 O O . ALA A 1 182 ? 25.090 -56.596 23.129 1.00 40.94 182 ALA A O 1
ATOM 1441 N N . MET A 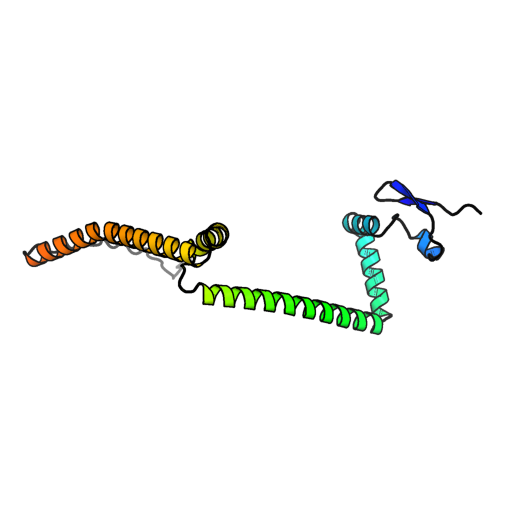1 183 ? 25.421 -56.935 25.349 1.00 34.72 183 MET A N 1
ATOM 1442 C CA . MET A 1 183 ? 26.423 -58.005 25.434 1.00 34.72 183 MET A CA 1
ATOM 1443 C C . MET A 1 183 ? 26.659 -58.338 26.906 1.00 34.72 183 MET A C 1
ATOM 1445 O O . MET A 1 183 ? 26.861 -57.388 27.693 1.00 34.72 183 MET A O 1
#

Radius of gyration: 37.8 Å; chains: 1; bounding box: 55×75×111 Å

Sequence (183 aa):
MKTPSKTCAMCGTTFFRKKKITHKRWEETRTCGRACGTRLTARDPAWRQRVGEGRKAYFAANPEAKAALVVRANAQLASFRHLADRAKAGRTKSQMALGWCPPEWLDQYKKWRRDYGATTAREMVEGEIADAEKRRLAALTPLQRRTEEQIKRVQAGAGLITVPVMRRAEHDFSLTGNALVAM

Organism: NCBI:txid643568

pLDDT: mean 83.25, std 13.04, range [34.72, 96.25]